Protein AF-A0A7G9Y8Q9-F1 (afdb_monomer)

Mean predicted aligned error: 6.97 Å

Organism: NCBI:txid2759911

Radius of gyration: 16.22 Å; Cα contacts (8 Å, |Δi|>4): 101; chains: 1; bounding box: 51×28×39 Å

Secondary structure (DSSP, 8-state):
---HHHHHHHHGGGHHHHHIIIIIHHHHHHHHHS---HHHHHHHHHHHHHSHHHHHHHHHHHHHHHHHHHHHTTS-HHHHHHHHHHHHHHHHHHHHHHHHHHHHHTT--

Solvent-accessible surface area (backbone atoms only — not comparable to full-atom values): 5775 Å² total; per-residue (Å²): 129,84,59,61,67,62,55,50,72,70,49,53,79,55,48,30,62,46,47,43,63,72,47,50,50,52,51,52,44,25,71,75,70,74,54,75,51,72,68,54,54,50,49,52,53,47,38,34,72,70,33,78,63,26,35,45,28,48,51,32,16,53,48,33,15,49,53,31,33,64,76,26,68,90,52,57,71,65,54,42,36,50,44,14,36,55,32,18,52,51,18,34,54,53,20,50,54,53,43,51,51,50,52,56,71,73,57,82,121

Structure (mmCIF, N/CA/C/O backbone):
data_AF-A0A7G9Y8Q9-F1
#
_entry.id   AF-A0A7G9Y8Q9-F1
#
loop_
_atom_site.group_PDB
_atom_site.id
_atom_site.type_symbol
_atom_site.label_atom_id
_atom_site.label_alt_id
_atom_site.label_comp_id
_atom_site.label_asym_id
_atom_site.label_entity_id
_atom_site.label_seq_id
_atom_site.pdbx_PDB_ins_code
_atom_site.Cartn_x
_atom_site.Cartn_y
_atom_site.Cartn_z
_atom_site.occupancy
_atom_site.B_iso_or_equiv
_atom_site.auth_seq_id
_atom_site.auth_comp_id
_atom_site.auth_asym_id
_atom_site.auth_atom_id
_atom_site.pdbx_PDB_model_num
ATOM 1 N N . MET A 1 1 ? -31.025 9.781 16.254 1.00 47.78 1 MET A N 1
ATOM 2 C CA . MET A 1 1 ? -29.642 10.241 16.011 1.00 47.78 1 MET A CA 1
ATOM 3 C C . MET A 1 1 ? -28.842 9.044 15.538 1.00 47.78 1 MET A C 1
ATOM 5 O O . MET A 1 1 ? -28.639 8.126 16.320 1.00 47.78 1 MET A O 1
ATOM 9 N N . LEU A 1 2 ? -28.464 8.995 14.259 1.00 55.69 2 LEU A N 1
ATOM 10 C CA . LEU A 1 2 ? -27.440 8.049 13.814 1.00 55.69 2 LEU A CA 1
ATOM 11 C C . LEU A 1 2 ? -26.180 8.360 14.626 1.00 55.69 2 LEU A C 1
ATOM 13 O O . LEU A 1 2 ? -25.686 9.485 14.572 1.00 55.69 2 LEU A O 1
ATOM 17 N N . ASN A 1 3 ? -25.707 7.405 15.424 1.00 66.75 3 ASN A N 1
ATOM 18 C CA . ASN A 1 3 ? -24.449 7.536 16.149 1.00 66.75 3 ASN A CA 1
ATOM 19 C C . ASN A 1 3 ? -23.320 7.676 15.118 1.00 66.75 3 ASN A C 1
ATOM 21 O O . ASN A 1 3 ? -22.762 6.677 14.670 1.00 66.75 3 ASN A O 1
ATOM 25 N N . CYS A 1 4 ? -22.968 8.906 14.726 1.00 71.88 4 CYS A N 1
ATOM 26 C CA . CYS A 1 4 ? -21.863 9.182 13.798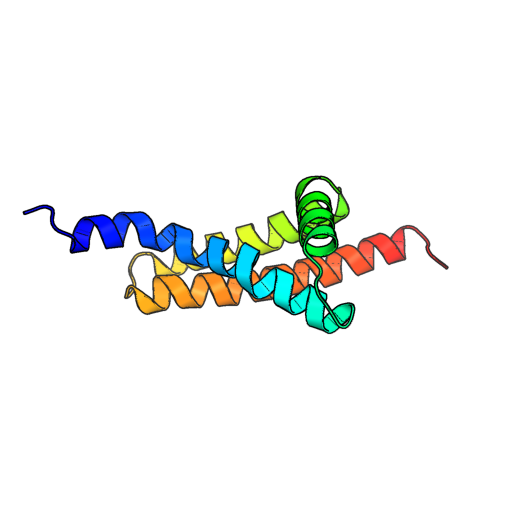 1.00 71.88 4 CYS A CA 1
ATOM 27 C C . CYS A 1 4 ? -20.576 8.455 14.206 1.00 71.88 4 CYS A C 1
ATOM 29 O O . CYS A 1 4 ? -19.809 8.023 13.353 1.00 71.88 4 CYS A O 1
ATOM 31 N N . LYS A 1 5 ? -20.369 8.261 15.512 1.00 75.75 5 LYS A N 1
ATOM 32 C CA . LYS A 1 5 ? -19.247 7.502 16.063 1.00 75.75 5 LYS A CA 1
ATOM 33 C C . LYS A 1 5 ? -19.210 6.046 15.573 1.00 75.75 5 LYS A C 1
ATOM 35 O O . LYS A 1 5 ? -18.151 5.594 15.152 1.00 75.75 5 LYS A O 1
ATOM 40 N N . ASP A 1 6 ? -20.347 5.353 15.550 1.00 79.06 6 ASP A N 1
ATOM 41 C CA . ASP A 1 6 ? -20.428 3.955 15.099 1.00 79.06 6 ASP A CA 1
ATOM 42 C C . ASP A 1 6 ? -20.227 3.837 13.584 1.00 79.06 6 ASP A C 1
ATOM 44 O O . ASP A 1 6 ? -19.643 2.870 13.097 1.00 79.06 6 ASP A O 1
ATOM 48 N N . VAL A 1 7 ? -20.684 4.837 12.822 1.00 80.75 7 VAL A N 1
ATOM 49 C CA . VAL A 1 7 ? -20.474 4.898 11.368 1.00 80.75 7 VAL A CA 1
ATOM 50 C C . VAL A 1 7 ? -18.996 5.124 11.048 1.00 80.75 7 VAL A C 1
ATOM 52 O O . VAL A 1 7 ? -18.428 4.402 10.231 1.00 80.75 7 VAL A O 1
ATOM 55 N N . ILE A 1 8 ? -18.345 6.064 11.739 1.00 80.19 8 ILE A N 1
ATOM 56 C CA . ILE A 1 8 ? -16.907 6.320 11.590 1.00 80.19 8 ILE A CA 1
ATOM 57 C C . ILE A 1 8 ? -16.110 5.060 11.938 1.00 80.19 8 ILE A C 1
ATOM 59 O O . ILE A 1 8 ? -15.223 4.687 11.172 1.00 80.19 8 ILE A O 1
ATOM 63 N N . GLU A 1 9 ? -16.464 4.357 13.022 1.00 76.44 9 GLU A N 1
ATOM 64 C CA . GLU A 1 9 ? -15.822 3.098 13.427 1.00 76.44 9 GLU A CA 1
ATOM 65 C C . GLU A 1 9 ? -16.032 1.928 12.447 1.00 76.44 9 GLU A C 1
ATOM 67 O O . GLU A 1 9 ? -15.247 0.978 12.450 1.00 76.44 9 GLU A O 1
ATOM 72 N N . LYS A 1 10 ? -17.026 2.005 11.559 1.00 79.38 10 LYS A N 1
ATOM 73 C CA . LYS A 1 10 ? -17.244 1.017 10.494 1.00 79.38 10 LYS A CA 1
ATOM 74 C C . LYS A 1 10 ? -16.543 1.349 9.184 1.00 79.38 10 LYS A C 1
ATOM 76 O O . LYS A 1 10 ? -16.428 0.450 8.363 1.00 79.38 10 LYS A O 1
ATOM 81 N N . ILE A 1 11 ? -16.098 2.588 8.967 1.00 83.50 11 ILE A N 1
ATOM 82 C CA . ILE A 1 11 ? -15.539 3.033 7.675 1.00 83.50 11 ILE A CA 1
ATOM 83 C C . ILE A 1 11 ? -14.022 3.250 7.745 1.00 83.50 11 ILE A C 1
ATOM 85 O O . ILE A 1 11 ? -13.334 3.098 6.738 1.00 83.50 11 ILE A O 1
ATOM 89 N N . TRP A 1 12 ? -13.456 3.546 8.921 1.00 82.88 12 TRP A N 1
ATOM 90 C CA . TRP A 1 12 ? -12.033 3.908 9.040 1.00 82.88 12 TRP A CA 1
ATOM 91 C C . TRP A 1 12 ? -11.046 2.836 8.549 1.00 82.88 12 TRP A C 1
ATOM 93 O O . TRP A 1 12 ? -9.920 3.181 8.200 1.00 82.88 12 TRP A O 1
ATOM 103 N N . TRP A 1 13 ? -11.438 1.560 8.481 1.00 80.50 13 TRP A N 1
ATOM 104 C CA . TRP A 1 13 ? -10.589 0.488 7.945 1.00 80.50 13 TRP A CA 1
ATOM 105 C C . TRP A 1 13 ? -10.302 0.640 6.446 1.00 80.50 13 TRP A C 1
ATOM 107 O O . TRP A 1 13 ? -9.300 0.115 5.966 1.00 80.50 13 TRP A O 1
ATOM 117 N N . ALA A 1 14 ? -11.137 1.386 5.716 1.00 84.25 14 ALA A N 1
ATOM 118 C CA . ALA A 1 14 ? -10.914 1.711 4.313 1.00 84.25 14 ALA 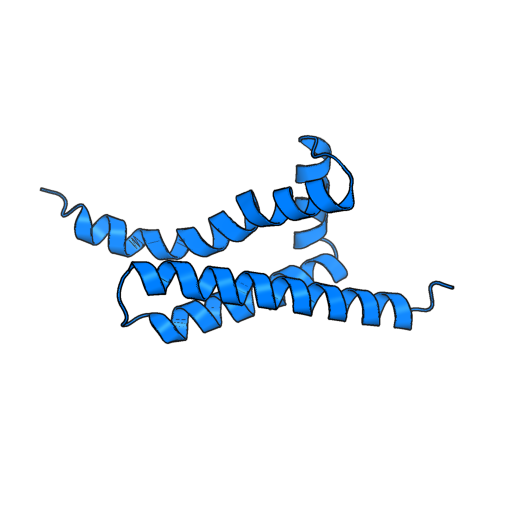A CA 1
ATOM 119 C C . ALA A 1 14 ? -9.895 2.850 4.127 1.00 84.25 14 ALA A C 1
ATOM 121 O O . ALA A 1 14 ? -9.348 3.003 3.039 1.00 84.25 14 ALA A O 1
ATOM 122 N N . ILE A 1 15 ? -9.589 3.632 5.172 1.00 87.12 15 ILE A N 1
ATOM 123 C CA . ILE A 1 15 ? -8.667 4.773 5.067 1.00 87.12 15 ILE A CA 1
ATOM 124 C C . ILE A 1 15 ? -7.240 4.315 4.726 1.00 87.12 15 ILE A C 1
ATOM 126 O O . ILE A 1 15 ? -6.698 4.832 3.752 1.00 87.12 15 ILE A O 1
ATOM 130 N N . PRO A 1 16 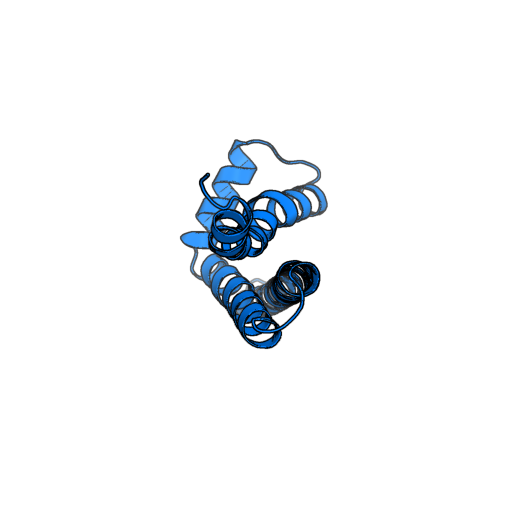? -6.616 3.349 5.434 1.00 85.75 16 PRO A N 1
ATOM 131 C CA . PRO A 1 16 ? -5.265 2.902 5.099 1.00 85.75 16 PRO A CA 1
ATOM 132 C C . PRO A 1 16 ? -5.063 2.466 3.640 1.00 85.75 16 PRO A C 1
ATOM 134 O O . PRO A 1 16 ? -4.153 3.000 3.006 1.00 85.75 16 PRO A O 1
ATOM 137 N N . PRO A 1 17 ? -5.882 1.562 3.061 1.00 84.25 17 PRO A N 1
ATOM 138 C CA . PRO A 1 17 ? -5.694 1.161 1.671 1.00 84.25 17 PRO A CA 1
ATOM 139 C C . PRO A 1 17 ? -5.943 2.313 0.691 1.00 84.25 17 PRO A C 1
ATOM 141 O O . PRO A 1 17 ? -5.214 2.432 -0.290 1.00 84.25 17 PRO A O 1
ATOM 144 N N . VAL A 1 18 ? -6.905 3.200 0.969 1.00 87.00 18 VAL A N 1
ATOM 145 C CA . VAL A 1 18 ? -7.159 4.387 0.136 1.00 87.00 18 VAL A CA 1
ATOM 146 C C . VAL A 1 18 ? -5.962 5.337 0.152 1.00 87.00 18 VAL A C 1
ATOM 148 O O . VAL A 1 18 ? -5.524 5.780 -0.904 1.00 87.00 18 VAL A O 1
ATOM 151 N N . VAL A 1 19 ? -5.388 5.618 1.324 1.00 87.50 19 VAL A N 1
ATOM 152 C CA . VAL A 1 19 ? -4.200 6.480 1.443 1.00 87.50 19 VAL A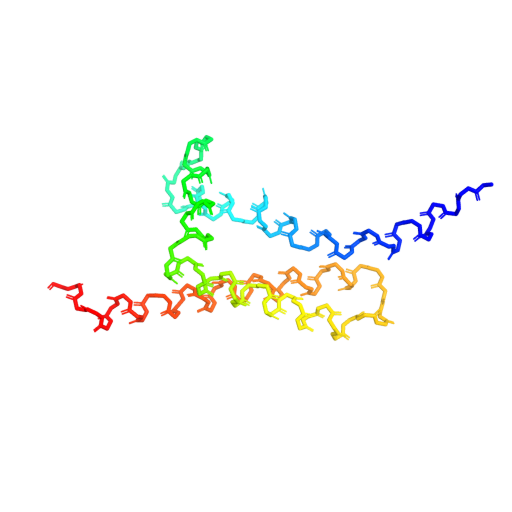 CA 1
ATOM 153 C C . VAL A 1 19 ? -3.021 5.880 0.683 1.00 87.50 19 VAL A C 1
ATOM 155 O O . VAL A 1 19 ? -2.318 6.590 -0.032 1.00 87.50 19 VAL A O 1
ATOM 158 N N . ILE A 1 20 ? -2.820 4.569 0.784 1.00 85.44 20 ILE A N 1
ATOM 159 C CA . ILE A 1 20 ? -1.747 3.902 0.053 1.00 85.44 20 ILE A CA 1
ATOM 160 C C . ILE A 1 20 ? -1.966 4.050 -1.464 1.00 85.44 20 ILE A C 1
ATOM 162 O O . ILE A 1 20 ? -1.100 4.587 -2.150 1.00 85.44 20 ILE A O 1
ATOM 166 N N . VAL A 1 21 ? -3.129 3.648 -1.985 1.00 82.88 21 VAL A N 1
ATOM 167 C CA . VAL A 1 21 ? -3.407 3.604 -3.435 1.00 82.88 21 VAL A CA 1
ATOM 168 C C . VAL A 1 21 ? -3.501 4.989 -4.075 1.00 82.88 21 VAL A C 1
ATOM 170 O O . VAL A 1 21 ? -2.993 5.182 -5.173 1.00 82.88 21 VAL A O 1
ATOM 173 N N . PHE A 1 22 ? -4.141 5.955 -3.415 1.00 82.75 22 PHE A N 1
ATOM 174 C CA . PHE A 1 22 ? -4.453 7.252 -4.026 1.00 82.75 22 PHE A CA 1
ATOM 175 C C . PHE A 1 22 ? -3.506 8.381 -3.624 1.00 82.75 22 PHE A C 1
ATOM 177 O O . PHE A 1 22 ? -3.517 9.424 -4.270 1.00 82.75 22 PHE A O 1
ATOM 184 N N . VAL A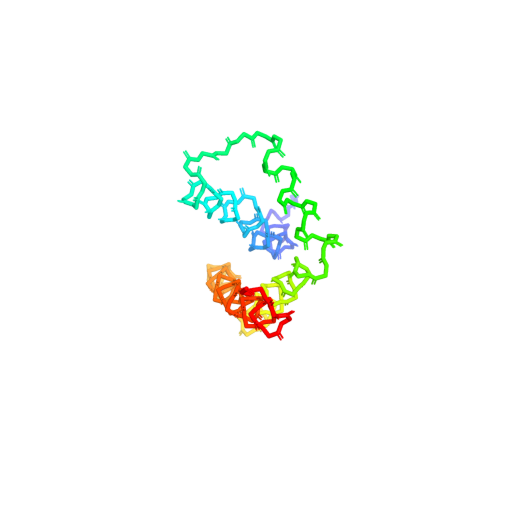 1 23 ? -2.693 8.204 -2.579 1.00 85.81 23 VAL A N 1
ATOM 185 C CA . VAL A 1 23 ? -1.742 9.236 -2.135 1.00 85.81 23 VAL A CA 1
ATOM 186 C C . VAL A 1 23 ? -0.314 8.744 -2.292 1.00 85.81 23 VAL A C 1
ATOM 188 O O . VAL A 1 23 ? 0.475 9.360 -3.003 1.00 85.81 23 VAL A O 1
ATOM 191 N N . PHE A 1 24 ? 0.021 7.618 -1.663 1.00 84.94 24 PHE A N 1
ATOM 192 C CA . PHE A 1 24 ? 1.399 7.136 -1.635 1.00 84.94 24 PHE A CA 1
ATOM 193 C C . PHE A 1 24 ? 1.886 6.673 -3.015 1.00 84.94 24 PHE A C 1
ATOM 195 O O . PHE A 1 24 ? 2.952 7.090 -3.456 1.00 84.94 24 PHE A O 1
ATOM 202 N N . PHE A 1 25 ? 1.094 5.877 -3.733 1.00 81.62 25 PHE A N 1
ATOM 203 C CA . PHE A 1 25 ? 1.460 5.393 -5.068 1.00 81.62 25 PHE A CA 1
ATOM 204 C C . PHE A 1 25 ? 1.703 6.519 -6.093 1.00 81.62 25 PHE A C 1
ATOM 206 O O . PHE A 1 25 ? 2.775 6.536 -6.700 1.00 81.62 25 PHE A O 1
ATOM 213 N N . PRO A 1 26 ? 0.790 7.496 -6.269 1.00 82.00 26 PRO A N 1
ATOM 214 C CA . PRO A 1 26 ? 1.037 8.638 -7.148 1.00 82.00 26 PRO A CA 1
ATOM 215 C C . PRO A 1 26 ? 2.267 9.454 -6.748 1.00 82.00 26 PRO A C 1
ATOM 217 O O . PRO A 1 26 ? 3.020 9.876 -7.621 1.00 82.00 26 PRO A O 1
ATOM 220 N N . LEU A 1 27 ? 2.513 9.639 -5.445 1.00 85.31 27 LEU A N 1
ATOM 221 C CA . LEU A 1 27 ? 3.716 10.323 -4.961 1.00 85.31 27 LEU A CA 1
ATOM 222 C C . LEU A 1 27 ? 4.995 9.601 -5.391 1.00 85.31 27 LEU A C 1
ATOM 224 O O . LEU A 1 27 ? 5.926 10.250 -5.860 1.00 85.31 27 LEU A O 1
ATOM 228 N N . VAL A 1 28 ? 5.036 8.273 -5.278 1.00 81.88 28 VAL A N 1
ATOM 229 C CA . VAL A 1 28 ? 6.190 7.476 -5.719 1.00 81.88 28 VAL A CA 1
ATOM 230 C C . VAL A 1 28 ? 6.430 7.648 -7.221 1.00 81.88 28 VAL A C 1
ATOM 232 O O . VAL A 1 28 ? 7.567 7.864 -7.629 1.00 81.88 28 VAL A O 1
ATOM 235 N N . ILE A 1 29 ? 5.374 7.636 -8.039 1.00 78.06 29 ILE A N 1
ATOM 236 C CA . ILE A 1 29 ? 5.483 7.852 -9.492 1.00 78.06 29 ILE A CA 1
ATOM 237 C C . ILE A 1 29 ? 6.027 9.250 -9.796 1.00 78.06 29 ILE A C 1
ATOM 239 O O . ILE A 1 29 ? 6.928 9.386 -10.617 1.00 78.06 29 ILE A O 1
ATOM 243 N N . ILE A 1 30 ? 5.531 10.288 -9.113 1.00 83.38 30 ILE A N 1
ATOM 244 C CA . ILE A 1 30 ? 6.026 11.664 -9.282 1.00 83.38 30 ILE A CA 1
ATOM 245 C C . ILE A 1 30 ? 7.525 11.741 -8.976 1.00 83.38 30 ILE A C 1
ATOM 247 O O . ILE A 1 30 ? 8.259 12.399 -9.708 1.00 83.38 30 ILE A O 1
ATOM 251 N N . VAL A 1 31 ? 7.980 11.064 -7.920 1.00 83.88 31 VAL A N 1
ATOM 252 C CA . VAL A 1 31 ? 9.393 11.052 -7.520 1.00 83.88 31 VAL A CA 1
ATOM 253 C C . VAL A 1 31 ? 10.264 10.290 -8.523 1.00 83.88 31 VAL A C 1
ATOM 255 O O . VAL A 1 31 ? 11.359 10.749 -8.830 1.00 83.88 31 VAL A O 1
ATOM 258 N N . ILE A 1 32 ? 9.796 9.152 -9.043 1.00 78.75 32 ILE A N 1
ATOM 259 C CA . ILE A 1 32 ? 10.566 8.314 -9.977 1.00 78.75 32 ILE A CA 1
ATOM 260 C C . ILE A 1 32 ? 10.586 8.910 -11.392 1.00 78.75 32 ILE A C 1
ATOM 262 O O . ILE A 1 32 ? 11.629 8.925 -12.038 1.00 78.75 32 ILE A O 1
ATOM 266 N N . GLU A 1 33 ? 9.447 9.398 -11.886 1.00 75.69 33 GLU A N 1
ATOM 267 C CA . GLU A 1 33 ? 9.290 9.843 -13.278 1.00 75.69 33 GLU A CA 1
ATOM 268 C C . GLU A 1 33 ? 9.345 11.368 -13.468 1.00 75.69 33 GLU A C 1
ATOM 270 O O . GLU A 1 33 ? 9.278 11.844 -14.602 1.00 75.69 33 GLU A O 1
ATOM 275 N N . GLY A 1 34 ? 9.426 12.155 -12.391 1.00 75.69 34 GLY A N 1
ATOM 276 C CA . GLY A 1 34 ? 9.481 13.621 -12.450 1.00 75.69 34 GLY A CA 1
ATOM 277 C C . GLY A 1 34 ? 8.139 14.318 -12.725 1.00 75.69 34 GLY A C 1
ATOM 278 O O . GLY A 1 34 ? 8.112 15.534 -12.907 1.00 75.69 34 GLY A O 1
ATOM 279 N N . GLY A 1 35 ? 7.018 13.585 -12.745 1.00 72.88 35 GLY A N 1
ATOM 280 C CA . GLY A 1 35 ? 5.660 14.140 -12.842 1.00 72.88 35 GLY A CA 1
ATOM 281 C C . GLY A 1 35 ? 4.569 13.070 -12.995 1.00 72.88 35 GLY A C 1
ATOM 282 O O . GLY A 1 35 ? 4.835 12.014 -13.564 1.00 72.88 35 GLY A O 1
ATOM 283 N N . CYS A 1 36 ? 3.333 13.336 -12.532 1.00 69.94 36 CYS A N 1
ATOM 284 C CA . CYS A 1 36 ? 2.162 12.498 -12.859 1.00 69.94 36 CYS A CA 1
ATOM 285 C C . CYS A 1 36 ? 1.209 13.240 -13.796 1.00 69.94 36 CYS A C 1
ATOM 287 O O . CYS A 1 36 ? 0.693 14.304 -13.455 1.00 69.94 36 CYS A O 1
ATOM 289 N N . SER A 1 37 ? 0.938 12.644 -14.955 1.00 79.81 37 SER A N 1
ATOM 290 C CA . SER A 1 37 ? -0.280 12.910 -15.719 1.00 79.81 37 SER A CA 1
ATOM 291 C C . SER A 1 37 ? -1.346 11.881 -15.338 1.00 79.81 37 SER A C 1
ATOM 293 O O . SER A 1 37 ? -1.026 10.797 -14.842 1.00 79.81 37 SER A O 1
ATOM 295 N N . PHE A 1 38 ? -2.619 12.196 -15.580 1.00 75.75 38 PHE A N 1
ATOM 296 C CA . PHE A 1 38 ? -3.711 11.263 -15.293 1.00 75.75 38 PHE A CA 1
ATOM 297 C C . PHE A 1 38 ? -3.521 9.925 -16.027 1.00 75.75 38 PHE A C 1
ATOM 299 O O . PHE A 1 38 ? -3.656 8.873 -15.409 1.00 75.75 38 PHE A O 1
ATOM 306 N N . ASP A 1 39 ? -3.085 9.960 -17.289 1.00 79.88 39 ASP A N 1
ATOM 307 C CA . ASP A 1 39 ? -2.826 8.757 -18.093 1.00 79.88 39 ASP A CA 1
ATOM 308 C C . ASP A 1 39 ? -1.737 7.862 -17.491 1.00 79.88 39 ASP A C 1
ATOM 310 O O . ASP A 1 39 ? -1.892 6.644 -17.441 1.00 79.88 39 ASP A O 1
ATOM 314 N N . LYS A 1 40 ? -0.660 8.456 -16.962 1.00 75.75 40 LYS A N 1
ATOM 315 C CA . LYS A 1 40 ? 0.404 7.718 -16.265 1.00 75.75 40 LYS A CA 1
ATOM 316 C C . LYS A 1 40 ? -0.108 7.090 -14.978 1.00 75.75 40 LYS A C 1
ATOM 318 O O . LYS A 1 40 ? 0.137 5.916 -14.722 1.00 75.75 40 LYS A O 1
ATOM 323 N N . CYS A 1 41 ? -0.848 7.859 -14.184 1.00 75.50 41 CYS A N 1
ATOM 324 C CA . CYS A 1 41 ? -1.442 7.372 -12.948 1.00 75.50 41 CYS A CA 1
ATOM 325 C C . CYS A 1 41 ? -2.415 6.196 -13.243 1.00 75.50 41 CYS A C 1
ATOM 327 O O . CYS A 1 41 ? -2.366 5.189 -12.540 1.00 75.50 41 CYS A O 1
ATOM 329 N N . VAL A 1 42 ? -3.216 6.247 -14.322 1.00 80.00 42 VAL A N 1
ATOM 330 C CA . VAL A 1 42 ? -4.089 5.136 -14.771 1.00 80.00 42 VAL A CA 1
ATOM 331 C C . VAL A 1 42 ? -3.285 3.931 -15.268 1.00 80.00 42 VAL A C 1
ATOM 333 O O . VAL A 1 42 ? -3.590 2.802 -14.881 1.00 80.00 42 VAL A O 1
ATOM 336 N N . PHE A 1 43 ? -2.249 4.152 -16.081 1.00 81.50 43 PHE A N 1
ATOM 337 C CA . PHE A 1 43 ? -1.370 3.093 -16.582 1.00 81.50 43 PHE A CA 1
ATOM 338 C C . PHE A 1 43 ? -0.705 2.325 -15.437 1.00 81.50 43 PHE A C 1
ATOM 340 O O . PHE A 1 43 ? -0.749 1.098 -15.407 1.00 81.50 43 PHE A O 1
ATOM 347 N N . TRP A 1 44 ? -0.153 3.032 -14.450 1.00 75.94 44 TRP A N 1
ATOM 348 C CA . TRP A 1 44 ? 0.466 2.410 -13.282 1.00 75.94 44 TRP A CA 1
ATOM 349 C C . TRP A 1 44 ? -0.538 1.653 -12.417 1.00 75.94 44 TRP A C 1
ATOM 351 O O . TRP A 1 44 ? -0.221 0.576 -11.917 1.00 75.94 44 TRP A O 1
ATOM 361 N N . LEU A 1 45 ? -1.763 2.167 -12.277 1.00 78.06 45 LEU A N 1
ATOM 362 C CA . LEU A 1 45 ? -2.837 1.468 -11.572 1.00 78.06 45 LEU A CA 1
ATOM 363 C C . LEU A 1 45 ? -3.195 0.162 -12.294 1.00 78.06 45 LEU A C 1
ATOM 365 O O . LEU A 1 45 ? -3.294 -0.888 -11.662 1.00 78.06 45 LEU A O 1
ATOM 369 N N . GLN A 1 46 ? -3.309 0.190 -13.624 1.00 82.12 46 GLN A N 1
ATOM 370 C CA . GLN A 1 46 ? -3.505 -1.023 -14.415 1.00 82.12 46 GLN A CA 1
ATOM 371 C C . GLN A 1 46 ? -2.318 -1.980 -14.283 1.00 82.12 46 GLN A C 1
ATOM 373 O O . GLN A 1 46 ? -2.512 -3.171 -14.049 1.00 82.12 46 GLN A O 1
ATOM 378 N N . TYR A 1 47 ? -1.090 -1.471 -14.354 1.00 79.19 47 TYR A N 1
ATOM 379 C CA . TYR A 1 47 ? 0.113 -2.272 -14.176 1.00 79.19 47 TYR A CA 1
ATOM 380 C C . TYR A 1 47 ? 0.109 -2.978 -12.814 1.00 79.19 47 TYR A C 1
ATOM 382 O O . TYR A 1 47 ? 0.299 -4.188 -12.757 1.00 79.19 47 TYR A O 1
ATOM 390 N N . LEU A 1 48 ? -0.214 -2.268 -11.731 1.00 75.69 48 LEU A N 1
ATOM 391 C CA . LEU A 1 48 ? -0.291 -2.816 -10.375 1.00 75.69 48 LEU A CA 1
ATOM 392 C C . LEU A 1 48 ? -1.255 -3.997 -10.237 1.00 75.69 48 LEU A C 1
ATOM 394 O O . LEU A 1 48 ? -0.909 -4.994 -9.610 1.00 75.69 48 LEU A O 1
ATOM 398 N N . PHE A 1 49 ? -2.454 -3.919 -10.813 1.00 77.44 49 PHE A N 1
ATOM 399 C CA . PHE A 1 49 ? -3.457 -4.976 -10.634 1.00 77.44 49 PHE A CA 1
ATOM 400 C C . PHE A 1 49 ? -3.389 -6.078 -11.706 1.00 77.44 49 PHE A C 1
ATOM 402 O O . PHE A 1 49 ? -3.710 -7.241 -11.427 1.00 77.44 49 PHE A O 1
ATOM 409 N N . PHE A 1 50 ? -2.950 -5.754 -12.924 1.00 80.38 50 PHE A N 1
ATOM 410 C CA . PHE A 1 50 ? -3.004 -6.672 -14.064 1.00 80.38 50 PHE A CA 1
ATOM 411 C C . PHE A 1 50 ? -1.652 -7.280 -14.455 1.00 80.38 50 PHE A C 1
ATOM 413 O O . PHE A 1 50 ? -1.651 -8.380 -15.006 1.00 80.38 50 PHE A O 1
ATOM 420 N N . SER A 1 51 ? -0.517 -6.655 -14.121 1.00 82.50 51 SER A N 1
ATOM 421 C CA . SER A 1 51 ? 0.811 -7.235 -14.376 1.00 82.50 51 SER A CA 1
ATOM 422 C C . SER A 1 51 ? 1.175 -8.295 -13.325 1.00 82.50 51 SER A C 1
ATOM 424 O O . SER A 1 51 ? 0.920 -8.076 -12.138 1.00 82.50 51 SER A O 1
ATOM 426 N N . PRO A 1 52 ? 1.824 -9.417 -13.700 1.00 81.69 52 PRO A N 1
ATOM 427 C CA . PRO A 1 52 ? 2.346 -10.396 -12.744 1.00 81.69 52 PRO A CA 1
ATOM 428 C C . PRO A 1 52 ? 3.272 -9.761 -11.701 1.00 81.69 52 PRO A C 1
ATOM 430 O O . PRO A 1 52 ? 3.127 -10.022 -10.510 1.00 81.69 52 PRO A O 1
ATOM 433 N N . ILE A 1 53 ? 4.156 -8.859 -12.142 1.00 80.50 53 ILE A N 1
ATOM 434 C CA . ILE A 1 53 ? 5.081 -8.123 -11.273 1.00 80.50 53 ILE A CA 1
ATOM 435 C C . ILE A 1 53 ? 4.293 -7.126 -10.411 1.00 80.50 53 ILE A C 1
ATOM 437 O O . ILE A 1 53 ? 4.478 -7.072 -9.199 1.00 80.50 53 ILE A O 1
ATOM 441 N N . GLY A 1 54 ? 3.336 -6.411 -11.016 1.00 79.38 54 GLY A N 1
ATOM 442 C CA . GLY A 1 54 ? 2.378 -5.524 -10.340 1.00 79.38 54 GLY A CA 1
ATOM 443 C C . GLY A 1 54 ? 1.700 -6.171 -9.127 1.00 79.38 54 GLY A C 1
ATOM 444 O O . GLY A 1 54 ? 1.670 -5.615 -8.026 1.00 79.38 54 GLY A O 1
ATOM 445 N N . ARG A 1 55 ? 1.215 -7.401 -9.310 1.00 83.94 55 ARG A N 1
ATOM 446 C CA . ARG A 1 55 ? 0.503 -8.160 -8.275 1.00 83.94 55 ARG A CA 1
ATOM 447 C C . ARG A 1 55 ? 1.374 -8.489 -7.073 1.00 83.94 55 ARG A C 1
ATOM 449 O O . ARG A 1 55 ? 0.849 -8.539 -5.964 1.00 83.94 55 ARG A O 1
ATOM 456 N N . ILE A 1 56 ? 2.681 -8.670 -7.262 1.00 84.81 56 ILE A N 1
ATOM 457 C CA . ILE A 1 56 ? 3.623 -8.882 -6.156 1.00 84.81 56 ILE A CA 1
ATOM 458 C C . ILE A 1 56 ? 3.590 -7.667 -5.227 1.00 84.81 56 ILE A C 1
ATOM 460 O O . ILE A 1 56 ? 3.384 -7.829 -4.023 1.00 84.81 56 ILE A O 1
ATOM 464 N N . TYR A 1 57 ? 3.668 -6.450 -5.777 1.00 82.12 57 TYR A N 1
ATOM 465 C CA . TYR A 1 57 ? 3.547 -5.225 -4.981 1.00 82.12 57 TYR A CA 1
ATOM 466 C C 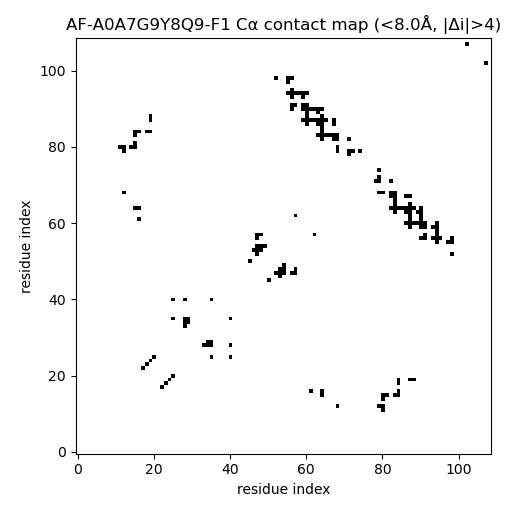. TYR A 1 57 ? 2.234 -5.191 -4.201 1.00 82.12 57 TYR A C 1
ATOM 468 O O . TYR A 1 57 ? 2.245 -4.932 -2.999 1.00 82.12 57 TYR A O 1
ATOM 476 N N . VAL A 1 58 ? 1.108 -5.479 -4.863 1.00 85.00 58 VAL A N 1
ATOM 477 C CA . VAL A 1 58 ? -0.226 -5.468 -4.242 1.00 85.00 58 VAL A CA 1
ATOM 478 C C . VAL A 1 58 ? -0.297 -6.477 -3.094 1.00 85.00 58 VAL A C 1
ATOM 480 O O . VAL A 1 58 ? -0.701 -6.115 -1.991 1.00 85.00 58 VAL A O 1
ATOM 483 N N . ILE A 1 59 ? 0.148 -7.716 -3.305 1.00 89.00 59 ILE A N 1
ATOM 484 C CA . ILE A 1 59 ? 0.116 -8.769 -2.282 1.00 89.00 59 ILE A CA 1
ATOM 485 C C . ILE A 1 59 ? 0.931 -8.360 -1.056 1.00 89.00 59 ILE A C 1
ATOM 487 O O . ILE A 1 59 ? 0.428 -8.455 0.063 1.00 89.00 59 ILE A O 1
ATOM 491 N N . PHE A 1 60 ? 2.156 -7.866 -1.239 1.00 89.50 60 PHE A N 1
ATOM 492 C CA . PHE A 1 60 ? 2.984 -7.450 -0.109 1.00 89.50 60 PHE A CA 1
ATOM 493 C C . PHE A 1 60 ? 2.416 -6.212 0.593 1.00 89.50 60 PHE A C 1
ATOM 495 O O . PHE A 1 60 ? 2.312 -6.186 1.817 1.00 89.50 60 PHE A O 1
ATOM 502 N N . THR A 1 61 ? 1.966 -5.214 -0.162 1.00 88.94 61 THR A N 1
ATOM 503 C CA . THR A 1 61 ? 1.419 -3.962 0.380 1.00 88.94 61 THR A CA 1
ATOM 504 C C . THR 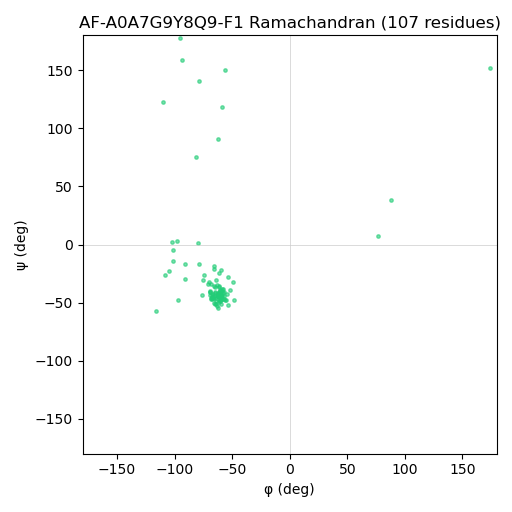A 1 61 ? 0.152 -4.207 1.200 1.00 88.94 61 THR A C 1
ATOM 506 O O . THR A 1 61 ? 0.067 -3.810 2.364 1.00 88.94 61 THR A O 1
ATOM 509 N N . PHE A 1 62 ? -0.833 -4.905 0.630 1.00 89.50 62 PHE A N 1
ATOM 510 C CA . PHE A 1 62 ? -2.086 -5.205 1.322 1.00 89.50 62 PHE A CA 1
ATOM 511 C C . PHE A 1 62 ? -1.925 -6.312 2.364 1.00 89.50 62 PHE A C 1
ATOM 513 O O . PHE A 1 62 ? -2.597 -6.271 3.393 1.00 89.50 62 PHE A O 1
ATOM 520 N N . GLY A 1 63 ? -1.014 -7.264 2.152 1.00 90.44 63 GLY A N 1
ATOM 521 C CA . GLY A 1 63 ? -0.696 -8.312 3.119 1.00 90.44 63 GLY A CA 1
ATOM 522 C C . GLY A 1 63 ? -0.101 -7.738 4.402 1.00 90.44 63 GLY A C 1
ATOM 523 O O . GLY A 1 63 ? -0.623 -7.986 5.490 1.00 90.44 63 GLY A O 1
ATOM 524 N N . PHE A 1 64 ? 0.933 -6.900 4.290 1.00 92.00 64 PHE A N 1
ATOM 525 C CA . PHE A 1 64 ? 1.539 -6.237 5.447 1.00 92.00 64 PHE A CA 1
ATOM 526 C C . PHE A 1 64 ? 0.615 -5.184 6.063 1.00 92.00 64 PHE A C 1
ATOM 528 O O . PHE A 1 64 ? 0.500 -5.121 7.287 1.00 92.00 64 PHE A O 1
ATOM 535 N N . GLY A 1 65 ? -0.099 -4.400 5.248 1.00 89.50 65 GLY A N 1
ATOM 536 C CA . GLY A 1 65 ? -1.095 -3.449 5.746 1.00 89.50 65 GLY A CA 1
ATOM 537 C C . GLY A 1 65 ? -2.227 -4.139 6.518 1.00 89.50 65 GLY A C 1
ATOM 538 O O . GLY A 1 65 ? -2.591 -3.710 7.614 1.00 89.50 65 GLY A O 1
ATOM 539 N N . GLY A 1 66 ? -2.737 -5.258 5.998 1.00 88.25 66 GLY A N 1
ATOM 540 C CA . GLY A 1 66 ? -3.760 -6.084 6.640 1.00 88.25 66 GLY A CA 1
ATOM 541 C C . GLY A 1 66 ? -3.268 -6.757 7.924 1.00 88.25 66 GLY A C 1
ATOM 542 O O . GLY A 1 66 ? -3.963 -6.726 8.942 1.00 88.25 66 GLY A O 1
ATOM 543 N N . ALA A 1 67 ? -2.044 -7.293 7.924 1.00 89.75 67 ALA A N 1
ATOM 544 C CA . ALA A 1 67 ? -1.406 -7.812 9.134 1.00 89.75 67 ALA A CA 1
ATOM 545 C C . ALA A 1 67 ? -1.246 -6.708 10.191 1.00 89.75 67 ALA A C 1
ATOM 547 O O . ALA A 1 67 ? -1.605 -6.892 11.356 1.00 89.75 67 ALA A O 1
ATOM 548 N N . GLY A 1 68 ? -0.802 -5.525 9.764 1.00 88.25 68 GLY A N 1
ATOM 549 C CA . GLY A 1 68 ? -0.721 -4.335 10.598 1.00 88.25 68 GLY A CA 1
ATOM 550 C C . GLY A 1 68 ? -2.051 -3.989 11.239 1.00 88.25 68 GLY A C 1
ATOM 551 O O . GLY A 1 68 ? -2.115 -3.813 12.453 1.00 88.25 68 GLY A O 1
ATOM 552 N N . TYR A 1 69 ? -3.123 -3.979 10.447 1.00 89.00 69 TYR A N 1
ATOM 553 C CA . TYR A 1 69 ? -4.483 -3.717 10.914 1.00 89.00 69 TYR A CA 1
ATOM 554 C C . TYR A 1 69 ? -4.923 -4.731 11.971 1.00 89.00 69 TYR A C 1
ATOM 556 O O . TYR A 1 69 ? -5.465 -4.356 13.015 1.00 89.00 69 TYR A O 1
ATOM 564 N N . TYR A 1 70 ? -4.640 -6.013 11.741 1.00 88.44 70 TYR A N 1
ATOM 565 C CA . TYR A 1 70 ? -4.978 -7.078 12.677 1.00 88.44 70 TYR A CA 1
ATOM 566 C C . TYR A 1 70 ? -4.296 -6.898 14.042 1.00 88.44 70 TYR A C 1
ATOM 568 O O . TYR A 1 70 ? -4.951 -7.051 15.078 1.00 88.44 70 TYR A O 1
ATOM 576 N N . LEU A 1 71 ? -3.019 -6.498 14.057 1.00 89.19 71 LEU A N 1
ATOM 577 C CA . LEU A 1 71 ? -2.253 -6.255 15.286 1.00 89.19 71 LEU A CA 1
ATOM 578 C C . LEU A 1 71 ? -2.830 -5.105 16.123 1.00 89.19 71 LEU A C 1
ATOM 580 O O . LEU A 1 71 ? -2.824 -5.155 17.356 1.00 89.19 71 LEU A O 1
ATOM 584 N N . VAL A 1 72 ? -3.371 -4.076 15.471 1.00 90.94 72 VAL A N 1
ATOM 585 C CA . VAL A 1 72 ? -3.845 -2.857 16.144 1.00 90.94 72 VAL A CA 1
ATOM 586 C C . VAL A 1 72 ? -5.355 -2.780 16.308 1.00 90.94 72 VAL A C 1
ATOM 588 O O . VAL A 1 72 ? -5.845 -1.805 16.873 1.00 90.94 72 VAL A O 1
ATOM 591 N N . ARG A 1 73 ? -6.116 -3.803 15.898 1.00 84.25 73 ARG A N 1
ATOM 592 C CA . ARG A 1 73 ? -7.594 -3.778 15.878 1.00 84.25 73 ARG A CA 1
ATOM 593 C C . ARG A 1 73 ? -8.263 -3.399 17.208 1.00 84.25 73 ARG A C 1
ATOM 595 O O . ARG A 1 73 ? -9.354 -2.841 17.196 1.00 84.25 73 ARG A O 1
ATOM 602 N N . LYS A 1 74 ? -7.612 -3.676 18.347 1.00 86.19 74 LYS A N 1
ATOM 603 C CA . LYS A 1 74 ? -8.096 -3.347 19.708 1.00 86.19 74 LYS A CA 1
ATOM 604 C C . LYS A 1 74 ? -7.497 -2.053 20.291 1.00 86.19 74 LYS A C 1
ATOM 606 O O . LYS A 1 74 ? -7.715 -1.749 21.459 1.00 86.19 74 LYS A O 1
ATOM 611 N N . LYS A 1 75 ? -6.674 -1.327 19.530 1.00 86.88 75 LYS A N 1
ATOM 612 C CA . LYS A 1 75 ? -5.988 -0.100 19.965 1.00 86.88 75 LYS A CA 1
ATOM 613 C C . LYS A 1 75 ? -6.778 1.148 19.545 1.00 86.88 75 LYS A C 1
ATOM 615 O O . LYS A 1 75 ? -7.822 1.060 18.904 1.00 86.88 75 LYS A O 1
ATOM 620 N N . LYS A 1 76 ? -6.279 2.330 19.929 1.00 87.69 76 LYS A N 1
ATOM 621 C CA . LYS A 1 76 ? -6.887 3.631 19.589 1.00 87.69 76 LYS A CA 1
ATOM 622 C C . LYS A 1 76 ? -7.042 3.793 18.069 1.00 87.69 76 LYS A C 1
ATOM 624 O O . LYS A 1 76 ? -6.228 3.275 17.309 1.00 87.69 76 LYS A O 1
ATOM 629 N N . LEU A 1 77 ? -8.056 4.552 17.639 1.00 83.44 77 LEU A N 1
ATOM 630 C CA . LEU A 1 77 ? -8.361 4.818 16.221 1.00 83.44 77 LEU A CA 1
ATOM 631 C C . LEU A 1 77 ? -7.144 5.340 15.431 1.00 83.44 77 LEU A C 1
ATOM 633 O O . LEU A 1 77 ? -6.913 4.912 14.310 1.00 83.44 77 LEU A O 1
ATOM 637 N N . SER A 1 78 ? -6.326 6.205 16.032 1.00 85.81 78 SER A N 1
ATOM 638 C CA . SER A 1 78 ? -5.118 6.735 15.388 1.00 85.81 78 SER A CA 1
ATOM 639 C C . SER A 1 78 ? -4.103 5.641 15.042 1.00 85.81 78 SER A C 1
ATOM 641 O O . SER A 1 78 ? -3.675 5.543 13.898 1.00 85.81 78 SER A O 1
ATOM 643 N N . LEU A 1 79 ? -3.770 4.760 15.991 1.00 86.81 79 LEU A N 1
ATOM 644 C CA . LEU A 1 79 ? -2.866 3.616 15.770 1.00 86.81 79 LEU A CA 1
ATOM 645 C C . LEU A 1 79 ? -3.415 2.654 14.717 1.00 86.81 79 LEU A C 1
ATOM 647 O O . LEU A 1 79 ? -2.668 2.104 13.915 1.00 86.81 79 LEU A O 1
ATOM 651 N N . ARG A 1 80 ? -4.737 2.500 14.727 1.00 85.44 80 ARG A N 1
ATOM 652 C CA . ARG A 1 80 ? -5.528 1.725 13.781 1.00 85.44 80 ARG A CA 1
ATOM 653 C C . ARG A 1 80 ? -5.418 2.235 12.336 1.00 85.44 80 ARG A C 1
ATOM 655 O O . ARG A 1 80 ? -5.540 1.437 11.419 1.00 85.44 80 ARG A O 1
ATOM 662 N N . ILE A 1 81 ? -5.086 3.507 12.125 1.00 87.69 81 ILE A N 1
ATOM 663 C CA . ILE A 1 81 ? -4.836 4.082 10.794 1.00 87.69 81 ILE A CA 1
ATOM 664 C C . ILE A 1 81 ? -3.335 4.114 10.478 1.00 87.69 81 ILE A C 1
ATOM 666 O O . ILE A 1 81 ? -2.913 3.673 9.413 1.00 87.69 81 ILE A O 1
ATOM 670 N N . VAL A 1 82 ? -2.517 4.594 11.417 1.00 89.62 82 VAL A N 1
ATOM 671 C CA . VAL A 1 82 ? -1.085 4.845 11.196 1.00 89.62 82 VAL A CA 1
ATOM 672 C C . VAL A 1 82 ? -0.297 3.553 10.980 1.00 89.62 82 VAL A C 1
ATOM 674 O O . VAL A 1 82 ? 0.492 3.473 10.044 1.00 89.62 82 VAL A O 1
ATOM 677 N N . ILE A 1 83 ? -0.506 2.526 11.810 1.00 91.50 83 ILE A N 1
ATOM 678 C CA . ILE A 1 83 ? 0.292 1.292 11.730 1.00 91.50 83 ILE A CA 1
ATOM 679 C C . ILE A 1 83 ? 0.045 0.528 10.419 1.00 91.50 83 ILE A C 1
ATOM 681 O O . ILE A 1 83 ? 1.027 0.135 9.791 1.00 91.50 83 ILE A O 1
ATOM 685 N N . PRO A 1 84 ? -1.204 0.351 9.948 1.00 91.31 84 PRO A N 1
ATOM 686 C CA . PRO A 1 84 ? -1.454 -0.273 8.648 1.00 91.31 84 PRO A CA 1
ATOM 687 C C . PRO A 1 84 ? -0.859 0.501 7.473 1.00 91.31 84 PRO A C 1
ATOM 689 O O . PRO A 1 84 ? -0.375 -0.124 6.538 1.00 91.31 84 PRO A O 1
ATOM 692 N N . ILE A 1 85 ? -0.851 1.839 7.524 1.00 90.81 85 ILE A N 1
ATOM 693 C CA . ILE A 1 85 ? -0.214 2.662 6.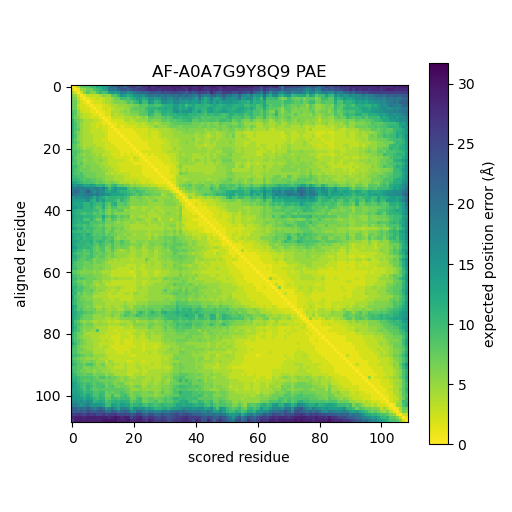485 1.00 90.81 85 ILE A CA 1
ATOM 694 C C . ILE A 1 85 ? 1.298 2.435 6.484 1.00 90.81 85 ILE A C 1
ATOM 696 O O . ILE A 1 85 ? 1.862 2.130 5.439 1.00 90.81 85 ILE A O 1
ATOM 700 N N . LEU A 1 86 ? 1.952 2.527 7.648 1.00 92.00 86 LEU A N 1
ATOM 701 C CA . LEU A 1 86 ? 3.399 2.324 7.758 1.00 92.00 86 LEU A CA 1
ATOM 702 C C . LEU A 1 86 ? 3.812 0.918 7.311 1.00 92.00 86 LEU A C 1
ATOM 704 O O . LEU A 1 86 ? 4.748 0.773 6.531 1.00 92.00 86 LEU A O 1
ATOM 708 N N . LEU A 1 87 ? 3.095 -0.116 7.757 1.00 93.12 87 LEU A N 1
ATOM 709 C CA . LEU A 1 87 ? 3.374 -1.490 7.340 1.00 93.12 87 LEU A CA 1
ATOM 710 C C . LEU A 1 87 ? 3.048 -1.727 5.865 1.00 93.12 87 LEU A C 1
ATOM 712 O O . LEU A 1 87 ? 3.778 -2.457 5.207 1.00 93.12 87 LEU A O 1
ATOM 716 N N . GLY A 1 88 ? 2.015 -1.081 5.325 1.00 89.69 88 GLY A N 1
ATOM 717 C CA . GLY A 1 88 ? 1.732 -1.101 3.893 1.00 89.69 88 GLY A CA 1
ATOM 718 C C . GLY A 1 88 ? 2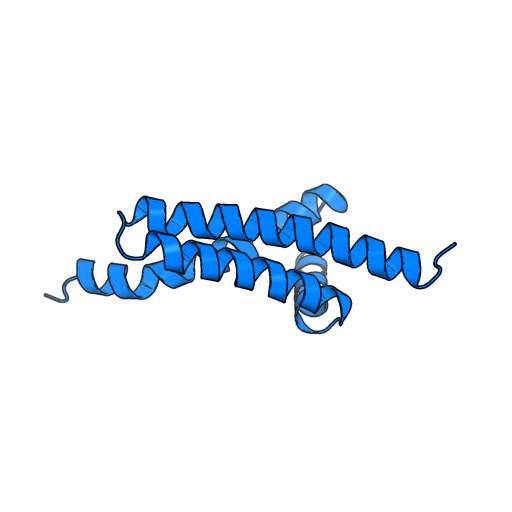.861 -0.483 3.067 1.00 89.69 88 GLY A C 1
ATOM 719 O O . GLY A 1 88 ? 3.277 -1.078 2.080 1.00 89.69 88 GLY A O 1
ATOM 720 N N . ILE A 1 89 ? 3.423 0.650 3.504 1.00 89.31 89 ILE A N 1
ATOM 721 C CA . ILE A 1 89 ? 4.593 1.282 2.868 1.00 89.31 89 ILE A CA 1
ATOM 722 C C . ILE A 1 89 ? 5.813 0.354 2.922 1.00 89.31 89 ILE A C 1
ATOM 724 O O . ILE A 1 89 ? 6.494 0.172 1.916 1.00 89.31 89 ILE A O 1
ATOM 728 N N . VAL A 1 90 ? 6.075 -0.279 4.069 1.00 90.88 90 VAL A N 1
ATOM 729 C CA . VAL A 1 90 ? 7.156 -1.272 4.192 1.00 90.88 90 VAL A CA 1
ATOM 730 C C . VAL A 1 90 ? 6.918 -2.455 3.249 1.00 90.88 90 VAL A C 1
ATOM 732 O O . VAL A 1 90 ? 7.832 -2.860 2.536 1.00 90.88 90 VAL A O 1
ATOM 735 N N . GLY A 1 91 ? 5.687 -2.969 3.187 1.00 88.75 91 GLY A N 1
ATOM 736 C CA . GLY A 1 91 ? 5.291 -4.026 2.258 1.00 88.75 91 GLY A CA 1
ATOM 737 C C . GLY A 1 91 ? 5.496 -3.627 0.797 1.00 88.75 91 GLY A C 1
ATOM 738 O O . GLY A 1 91 ? 5.995 -4.427 0.013 1.00 88.75 91 GLY A O 1
ATOM 739 N N . PHE A 1 92 ? 5.196 -2.379 0.438 1.00 86.38 92 PHE A N 1
ATOM 740 C CA . PHE A 1 92 ? 5.456 -1.852 -0.899 1.00 86.38 92 PHE A CA 1
ATOM 741 C C . PHE A 1 92 ? 6.951 -1.867 -1.245 1.00 86.38 92 PHE A C 1
ATOM 743 O O . PHE A 1 92 ? 7.328 -2.364 -2.305 1.00 86.38 92 PHE A O 1
ATOM 750 N N . VAL A 1 93 ? 7.808 -1.383 -0.339 1.00 85.62 93 VAL A N 1
ATOM 751 C CA . VAL A 1 93 ? 9.267 -1.378 -0.536 1.00 85.62 93 VAL A CA 1
ATOM 752 C C . VAL A 1 93 ? 9.807 -2.803 -0.671 1.00 85.62 93 VAL A C 1
ATOM 754 O O . VAL A 1 93 ? 10.576 -3.079 -1.588 1.00 85.62 93 VAL A O 1
ATOM 757 N N . ILE A 1 94 ? 9.368 -3.733 0.184 1.00 88.75 94 ILE A N 1
ATOM 758 C CA . ILE A 1 94 ? 9.736 -5.156 0.082 1.00 88.75 94 ILE A CA 1
ATOM 759 C C . ILE A 1 94 ? 9.282 -5.738 -1.263 1.00 88.75 94 ILE A C 1
ATOM 761 O O . ILE A 1 94 ? 10.058 -6.424 -1.926 1.00 88.75 94 ILE A O 1
ATOM 765 N N . GLY A 1 95 ? 8.053 -5.437 -1.689 1.00 85.44 95 GLY A N 1
ATOM 766 C CA . GLY A 1 95 ? 7.527 -5.846 -2.990 1.00 85.44 95 GLY A CA 1
ATOM 767 C C . GLY A 1 95 ? 8.383 -5.339 -4.151 1.00 85.44 95 GLY A C 1
ATOM 768 O O . GLY A 1 95 ? 8.628 -6.089 -5.091 1.00 85.44 95 GLY A O 1
ATOM 769 N N . LEU A 1 96 ? 8.907 -4.115 -4.047 1.00 79.94 96 LEU A N 1
ATOM 770 C CA . LEU A 1 96 ? 9.809 -3.524 -5.034 1.00 79.94 96 LEU A CA 1
ATOM 771 C C . LEU A 1 96 ? 11.154 -4.242 -5.096 1.00 79.94 96 LEU A C 1
ATOM 773 O O . LEU A 1 96 ? 11.595 -4.601 -6.184 1.00 79.94 96 LEU A O 1
ATOM 777 N N . PHE A 1 97 ? 11.772 -4.533 -3.952 1.00 83.62 97 PHE A N 1
ATOM 778 C CA . PHE A 1 97 ? 12.998 -5.332 -3.929 1.00 83.62 97 PHE A CA 1
ATOM 779 C C . PHE A 1 97 ? 12.784 -6.731 -4.519 1.00 83.62 97 PHE A C 1
ATOM 781 O O . PHE A 1 97 ? 13.594 -7.180 -5.324 1.00 83.62 97 PHE A O 1
ATOM 788 N N . MET A 1 98 ? 11.678 -7.402 -4.183 1.00 84.62 98 MET A N 1
ATOM 789 C CA . MET A 1 98 ? 11.362 -8.727 -4.732 1.00 84.62 98 MET A CA 1
ATOM 790 C C . MET A 1 98 ? 11.121 -8.686 -6.242 1.00 84.62 98 MET A C 1
ATOM 792 O O . MET A 1 98 ? 11.610 -9.552 -6.963 1.00 84.62 98 MET A O 1
ATOM 796 N N . ALA A 1 99 ? 10.408 -7.671 -6.731 1.00 79.19 99 ALA A N 1
ATOM 797 C CA . ALA A 1 99 ? 10.189 -7.463 -8.156 1.00 79.19 99 ALA A CA 1
ATOM 798 C C . ALA A 1 99 ? 11.504 -7.215 -8.913 1.00 79.19 99 ALA A C 1
ATOM 800 O O . ALA A 1 99 ? 11.697 -7.786 -9.982 1.00 79.19 99 ALA A O 1
ATOM 801 N N . LEU A 1 100 ? 12.422 -6.421 -8.348 1.00 77.38 100 LEU A N 1
ATOM 802 C CA . LEU A 1 100 ? 13.751 -6.195 -8.924 1.00 77.38 100 LEU A CA 1
ATOM 803 C C . LEU A 1 100 ? 14.598 -7.469 -8.950 1.00 77.38 100 LEU A C 1
ATOM 805 O O . LEU A 1 100 ? 15.269 -7.726 -9.944 1.00 77.38 100 LEU A O 1
ATOM 809 N N . ILE A 1 101 ? 14.558 -8.275 -7.887 1.00 83.19 101 ILE A N 1
ATOM 810 C CA . ILE A 1 101 ? 15.272 -9.558 -7.839 1.00 83.19 101 ILE A CA 1
ATOM 811 C C . ILE A 1 101 ? 14.736 -10.503 -8.915 1.00 83.19 101 ILE A C 1
ATOM 813 O O . ILE A 1 101 ? 15.526 -11.118 -9.624 1.00 83.19 101 ILE A O 1
ATOM 817 N N . LEU A 1 102 ? 13.412 -10.594 -9.069 1.00 79.81 102 LEU A N 1
ATOM 818 C CA . LEU A 1 102 ? 12.790 -11.435 -10.093 1.00 79.81 102 LEU A CA 1
ATOM 819 C C . LEU A 1 102 ? 13.140 -10.954 -11.504 1.00 79.81 102 LEU A C 1
ATOM 821 O O . LEU A 1 102 ? 13.638 -11.746 -12.299 1.00 79.81 102 LEU A O 1
ATOM 825 N N . ALA A 1 103 ? 12.992 -9.657 -11.778 1.00 72.69 103 ALA A N 1
ATOM 826 C CA . ALA A 1 103 ? 13.362 -9.068 -13.064 1.00 72.69 103 ALA A CA 1
ATOM 827 C C . ALA A 1 103 ? 14.861 -9.246 -13.382 1.00 72.69 103 ALA A C 1
ATOM 829 O O . ALA A 1 103 ? 15.224 -9.545 -14.516 1.00 72.69 103 ALA A O 1
ATOM 830 N N . GLY A 1 104 ? 15.736 -9.115 -12.379 1.00 70.69 104 GLY A N 1
ATOM 831 C CA . GLY A 1 104 ? 17.170 -9.374 -12.518 1.00 70.69 104 GLY A CA 1
ATOM 832 C C . GLY A 1 104 ? 17.506 -10.858 -12.705 1.00 70.69 104 GLY A C 1
ATOM 833 O O . GLY A 1 104 ? 18.448 -11.186 -13.420 1.00 70.69 104 GLY A O 1
ATOM 834 N N . SER A 1 105 ? 16.726 -11.765 -12.109 1.00 68.69 105 SER A N 1
ATOM 835 C CA . SER A 1 105 ? 16.898 -13.217 -12.264 1.00 68.69 105 SER A CA 1
ATOM 836 C C . SER A 1 105 ? 16.431 -13.745 -13.624 1.00 68.69 105 SER A C 1
ATOM 838 O O . SER A 1 105 ? 16.958 -14.747 -14.097 1.00 68.69 105 SER A O 1
ATOM 840 N N . GLU A 1 106 ? 15.490 -13.051 -14.273 1.00 64.25 106 GLU A N 1
ATOM 841 C CA . GLU A 1 106 ? 14.991 -13.371 -15.618 1.00 64.25 106 GLU A CA 1
ATOM 842 C C . GLU A 1 106 ? 15.934 -12.895 -16.746 1.00 64.25 106 GLU A C 1
ATOM 844 O O . GLU A 1 106 ? 15.665 -13.153 -17.917 1.00 64.25 106 GLU A O 1
ATOM 849 N N . GLY A 1 107 ? 17.078 -12.281 -16.413 1.00 50.22 107 GLY A N 1
ATOM 850 C CA . GLY A 1 107 ? 18.190 -12.089 -17.351 1.00 50.22 107 GLY A CA 1
ATOM 851 C C . GLY A 1 107 ? 18.134 -10.822 -18.208 1.00 50.22 107 GLY A C 1
ATOM 852 O O . GLY A 1 107 ? 18.528 -10.862 -19.369 1.00 50.22 107 GLY A O 1
ATOM 853 N N . ALA A 1 108 ? 17.691 -9.689 -17.662 1.00 48.84 108 ALA A N 1
ATOM 854 C CA . ALA A 1 108 ? 17.843 -8.392 -18.326 1.00 48.84 108 ALA A CA 1
ATOM 855 C C . ALA A 1 108 ? 19.252 -7.794 -18.103 1.00 48.84 108 ALA A C 1
ATOM 857 O O . ALA A 1 108 ? 19.420 -6.863 -17.313 1.00 48.84 108 ALA A O 1
ATOM 858 N N . TYR A 1 109 ? 20.245 -8.340 -18.815 1.00 46.66 109 TYR A N 1
ATOM 859 C CA . TYR A 1 109 ? 21.488 -7.662 -19.213 1.00 46.66 109 TYR A CA 1
ATOM 860 C C . TYR A 1 109 ? 21.723 -7.896 -20.704 1.00 46.66 109 TYR A C 1
ATOM 862 O O . TYR A 1 109 ? 21.683 -9.076 -21.117 1.00 46.66 109 TYR A O 1
#

Foldseek 3Di:
DPPVVVVCLVCLLVQQVCCCLPPVVLVVCCVVVVDDDPVNSVVLVCCLPPPPLSVLLVCQLQVQLVVQLVVCVVDDSVSNRVRSNVSSVVSNVVSVVVSVVVVVVVPPD

Sequence (109 aa):
MLNCKDVIEKIWWAIPPVVIVFVFFPLVIIVIEGGCSFDKCVFWLQYLFFSPIGRIYVIFTFGFGGAGYYLVRKKKLSLRIVIPILLGIVGFVIGLFMALILAGSEGAY

pLDDT: mean 81.41, std 9.07, range [46.66, 93.12]